Protein AF-B9EMZ9-F1 (afdb_monomer_lite)

Structure (mmCIF, N/CA/C/O backbone):
data_AF-B9EMZ9-F1
#
_entry.id   AF-B9EMZ9-F1
#
loop_
_atom_site.group_PDB
_atom_site.id
_atom_site.type_symbol
_atom_site.label_atom_id
_atom_site.label_alt_id
_atom_site.label_comp_id
_atom_site.label_asym_id
_atom_site.label_entity_id
_atom_site.label_seq_id
_atom_site.pdbx_PDB_ins_code
_atom_site.Cartn_x
_atom_site.Cartn_y
_atom_site.Cartn_z
_atom_site.occupancy
_atom_site.B_iso_or_equiv
_atom_site.auth_seq_id
_atom_site.auth_comp_id
_atom_site.auth_asym_id
_atom_site.auth_atom_id
_atom_site.pdbx_PDB_model_num
ATOM 1 N N . MET A 1 1 ? 11.850 24.754 5.261 1.00 35.00 1 MET A N 1
ATOM 2 C CA . MET A 1 1 ? 11.097 24.804 3.990 1.00 35.00 1 MET A CA 1
ATOM 3 C C . MET A 1 1 ? 11.074 23.396 3.418 1.00 35.00 1 MET A C 1
ATOM 5 O O . MET A 1 1 ? 12.129 22.792 3.337 1.00 35.00 1 MET A O 1
ATOM 9 N N . LYS A 1 2 ? 9.861 22.878 3.188 1.00 42.81 2 LYS A N 1
ATOM 10 C CA . LYS A 1 2 ? 9.452 21.632 2.512 1.00 42.81 2 LYS A CA 1
ATOM 11 C C . LYS A 1 2 ? 10.551 20.574 2.254 1.00 42.81 2 LYS A C 1
ATOM 13 O O . LYS A 1 2 ? 11.204 20.600 1.219 1.00 42.81 2 LYS A O 1
ATOM 18 N N . SER A 1 3 ? 10.680 19.599 3.156 1.00 44.22 3 SER A N 1
ATOM 19 C CA . SER A 1 3 ? 11.314 18.310 2.851 1.00 44.22 3 SER A CA 1
ATOM 20 C C . SER A 1 3 ? 10.358 17.520 1.954 1.00 44.22 3 SER A C 1
ATOM 22 O O . SER A 1 3 ? 9.522 16.762 2.440 1.00 44.22 3 SER A O 1
ATOM 24 N N . GLY A 1 4 ? 10.389 17.804 0.651 1.00 42.94 4 GLY A N 1
ATOM 25 C CA . GLY A 1 4 ? 9.704 17.005 -0.355 1.00 42.94 4 GL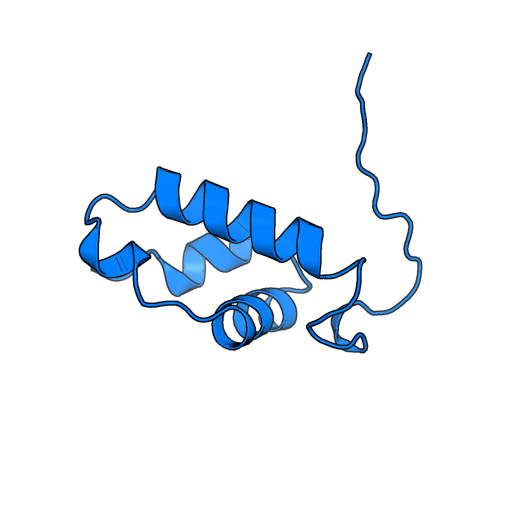Y A CA 1
ATOM 26 C C . GLY A 1 4 ? 10.417 15.667 -0.468 1.00 42.94 4 GLY A C 1
ATOM 27 O O . GLY A 1 4 ? 11.498 15.592 -1.037 1.00 42.94 4 GLY A O 1
ATOM 28 N N . GLY A 1 5 ? 9.843 14.620 0.124 1.00 46.31 5 GLY A N 1
ATOM 29 C CA . GLY A 1 5 ? 10.175 13.242 -0.223 1.00 46.31 5 GLY A CA 1
ATOM 30 C C . GLY A 1 5 ? 9.632 12.955 -1.616 1.00 46.31 5 GLY A C 1
ATOM 31 O O . GLY A 1 5 ? 8.618 12.285 -1.759 1.00 46.31 5 GLY A O 1
ATOM 32 N N . GLU A 1 6 ? 10.250 13.548 -2.627 1.00 50.56 6 GLU A N 1
ATOM 33 C CA . GLU A 1 6 ? 10.017 13.216 -4.022 1.00 50.56 6 GLU A CA 1
ATOM 34 C C . GLU A 1 6 ? 10.830 11.949 -4.264 1.00 50.56 6 GLU A C 1
ATOM 36 O O . GLU A 1 6 ? 12.052 11.977 -4.397 1.00 50.56 6 GLU A O 1
ATOM 41 N N . THR A 1 7 ? 10.167 10.797 -4.197 1.00 56.16 7 THR A N 1
ATOM 42 C CA . THR A 1 7 ? 10.698 9.563 -4.771 1.00 56.16 7 THR A CA 1
ATOM 43 C C . THR A 1 7 ? 10.790 9.784 -6.279 1.00 56.16 7 THR A C 1
ATOM 45 O O . THR A 1 7 ? 9.867 9.444 -7.013 1.00 56.16 7 THR A O 1
ATOM 48 N N . ASP A 1 8 ? 11.875 10.430 -6.707 1.00 56.34 8 ASP A N 1
ATOM 49 C CA . ASP A 1 8 ? 12.246 10.749 -8.089 1.00 56.34 8 ASP A CA 1
ATOM 50 C C . ASP A 1 8 ? 12.650 9.462 -8.818 1.00 56.34 8 ASP A C 1
ATOM 52 O O . ASP A 1 8 ? 13.802 9.217 -9.161 1.00 56.34 8 ASP A O 1
ATOM 56 N N . TYR A 1 9 ? 11.704 8.536 -8.927 1.00 64.44 9 TYR A N 1
ATOM 57 C CA . TYR A 1 9 ? 11.839 7.424 -9.844 1.00 64.44 9 TYR A CA 1
ATOM 58 C C . TYR A 1 9 ? 11.004 7.806 -11.078 1.00 64.44 9 TYR A C 1
ATOM 60 O O . TYR A 1 9 ? 9.815 8.104 -10.999 1.00 64.44 9 TYR A O 1
ATOM 68 N N . GLU A 1 10 ? 11.652 7.867 -12.232 1.00 67.06 10 GLU A N 1
ATOM 69 C CA . GLU A 1 10 ? 11.003 8.229 -13.500 1.00 67.06 10 GLU A CA 1
ATOM 70 C C . GLU A 1 10 ? 10.468 6.987 -14.252 1.00 67.06 10 GLU A C 1
ATOM 72 O O . GLU A 1 10 ? 10.136 7.060 -15.433 1.00 67.06 10 GLU A O 1
ATOM 77 N N . GLY A 1 11 ? 10.438 5.816 -13.596 1.00 75.19 11 GLY A N 1
ATOM 78 C CA . GLY A 1 11 ? 10.028 4.532 -14.190 1.00 75.19 11 GLY A CA 1
ATOM 79 C C . GLY A 1 11 ? 8.518 4.266 -14.117 1.00 75.19 11 GLY A C 1
ATOM 80 O O . GLY A 1 11 ? 7.736 5.202 -14.037 1.00 75.19 11 GLY A O 1
ATOM 81 N N . ASP A 1 12 ? 8.115 2.985 -14.105 1.00 84.06 12 ASP A N 1
ATOM 82 C CA . ASP A 1 12 ? 6.769 2.518 -13.706 1.00 84.06 12 ASP A CA 1
ATOM 83 C C . ASP A 1 12 ? 6.829 1.706 -12.381 1.00 84.06 12 ASP A C 1
ATOM 85 O O . ASP A 1 12 ? 7.510 0.681 -12.306 1.00 84.06 12 ASP A O 1
ATOM 89 N N . LEU A 1 13 ? 6.141 2.152 -11.316 1.00 85.25 13 LEU A N 1
ATOM 90 C CA . LEU A 1 13 ? 6.191 1.585 -9.959 1.00 85.25 13 LEU A CA 1
ATOM 91 C C . LEU A 1 13 ? 5.480 0.241 -9.978 1.00 85.25 13 LEU A C 1
ATOM 93 O O . LEU A 1 13 ? 5.839 -0.671 -9.233 1.00 85.25 13 LEU A O 1
ATOM 97 N N . ASN A 1 14 ? 4.493 0.109 -10.867 1.00 86.12 14 ASN A N 1
ATOM 98 C CA . ASN A 1 14 ? 3.756 -1.120 -11.101 1.00 86.12 14 ASN A CA 1
ATOM 99 C C . ASN A 1 14 ? 4.641 -2.230 -11.675 1.00 86.12 14 ASN A C 1
ATOM 101 O O . ASN A 1 14 ? 4.277 -3.398 -11.549 1.00 86.12 14 ASN A O 1
ATOM 105 N N . SER A 1 15 ? 5.802 -1.894 -12.235 1.00 87.25 15 SER A N 1
ATOM 106 C CA . SER A 1 15 ? 6.793 -2.841 -12.745 1.00 87.25 15 SER A CA 1
ATOM 107 C C . SER A 1 15 ? 7.861 -3.208 -11.711 1.00 87.25 15 SER A C 1
ATOM 109 O O . SER A 1 15 ? 8.621 -4.154 -11.919 1.00 87.25 15 SER A O 1
ATOM 111 N N . LEU A 1 16 ? 7.929 -2.499 -10.579 1.00 89.62 16 LEU A N 1
ATOM 112 C CA . LEU A 1 16 ? 8.916 -2.767 -9.535 1.00 89.62 16 LEU A CA 1
ATOM 113 C C . LEU A 1 16 ? 8.517 -3.971 -8.665 1.00 89.62 16 LEU A C 1
ATOM 115 O O . LEU A 1 16 ? 7.330 -4.269 -8.509 1.00 89.62 16 LEU A O 1
ATOM 119 N N . PRO A 1 17 ? 9.488 -4.681 -8.067 1.00 88.56 17 PRO A N 1
ATOM 120 C CA . PRO A 1 17 ? 9.205 -5.703 -7.066 1.00 88.56 17 PRO A CA 1
ATOM 121 C C . PRO A 1 17 ? 8.665 -5.082 -5.770 1.00 88.56 17 PRO A C 1
ATOM 123 O O . PRO A 1 17 ? 8.976 -3.939 -5.437 1.00 88.56 17 PRO A O 1
ATOM 126 N N . ASP A 1 18 ? 7.902 -5.866 -5.012 1.00 86.94 18 ASP A N 1
ATOM 127 C CA . ASP A 1 18 ? 7.265 -5.448 -3.753 1.00 86.94 18 ASP A CA 1
ATOM 128 C C . ASP A 1 18 ? 8.278 -4.935 -2.710 1.00 86.94 18 ASP A C 1
ATOM 130 O O . ASP A 1 18 ? 8.026 -3.960 -2.005 1.00 86.94 18 ASP A O 1
ATOM 134 N N . ASP A 1 19 ? 9.464 -5.545 -2.664 1.00 85.31 19 ASP A N 1
ATOM 135 C CA . ASP A 1 19 ? 10.569 -5.184 -1.767 1.00 85.31 19 ASP A CA 1
ATOM 136 C C . ASP A 1 19 ? 11.386 -3.962 -2.212 1.00 85.31 19 ASP A C 1
ATOM 138 O O . ASP A 1 19 ? 12.347 -3.568 -1.535 1.00 85.31 19 ASP A O 1
ATOM 142 N N . SER A 1 20 ? 11.024 -3.354 -3.345 1.00 87.19 20 SER A N 1
ATOM 143 C CA . SER A 1 20 ? 11.709 -2.185 -3.884 1.00 87.19 20 SER A CA 1
ATOM 144 C C . SER A 1 20 ? 11.744 -1.044 -2.869 1.00 87.19 20 SER A C 1
ATOM 146 O O . SER A 1 20 ? 10.741 -0.702 -2.236 1.00 87.19 20 SER A O 1
ATOM 148 N N . ASN A 1 21 ? 12.899 -0.383 -2.769 1.00 87.88 21 ASN A N 1
ATOM 149 C CA . ASN A 1 21 ? 13.060 0.810 -1.936 1.00 87.88 21 ASN A CA 1
ATOM 150 C C . ASN A 1 21 ? 12.136 1.960 -2.367 1.00 87.88 21 ASN A C 1
ATOM 152 O O . ASN A 1 21 ? 11.853 2.834 -1.556 1.00 87.88 21 ASN A O 1
ATOM 156 N N . PHE A 1 22 ? 11.631 1.931 -3.605 1.00 87.44 22 PHE A N 1
ATOM 157 C CA . PHE A 1 22 ? 10.650 2.892 -4.105 1.00 87.44 22 PHE A CA 1
ATOM 158 C C . PHE A 1 22 ? 9.210 2.542 -3.711 1.00 87.44 22 PHE A C 1
ATOM 160 O O . PHE A 1 22 ? 8.396 3.442 -3.585 1.00 87.44 22 PHE A O 1
ATOM 167 N N . VAL A 1 23 ? 8.889 1.267 -3.458 1.00 88.69 23 VAL A N 1
ATOM 168 C CA . VAL A 1 23 ? 7.538 0.799 -3.077 1.00 88.69 23 VAL A CA 1
ATOM 169 C C . VAL A 1 23 ? 7.296 0.940 -1.569 1.00 88.69 23 VAL A C 1
ATOM 171 O O . VAL A 1 23 ? 6.219 1.357 -1.135 1.00 88.69 23 VAL A O 1
ATOM 174 N N . LYS A 1 24 ? 8.325 0.655 -0.763 1.00 88.62 24 LYS A N 1
ATOM 175 C CA . LYS A 1 24 ? 8.313 0.751 0.708 1.00 88.62 24 LYS A CA 1
ATOM 176 C C . LYS A 1 24 ? 7.760 2.069 1.280 1.00 88.62 24 LYS A C 1
ATOM 178 O O . LYS A 1 24 ? 6.952 1.982 2.208 1.00 88.62 24 LYS A O 1
ATOM 183 N N . PRO A 1 25 ? 8.126 3.272 0.787 1.00 90.31 25 PRO A N 1
ATOM 184 C CA . PRO A 1 25 ? 7.590 4.520 1.332 1.00 90.31 25 PRO A CA 1
ATOM 185 C C . PRO A 1 25 ? 6.074 4.657 1.134 1.00 90.31 25 PRO A C 1
ATOM 187 O O . PRO A 1 25 ? 5.381 5.041 2.074 1.00 90.31 25 PRO A O 1
ATOM 190 N N . TYR A 1 26 ? 5.537 4.272 -0.029 1.00 89.69 26 TYR A N 1
ATOM 191 C CA . TYR A 1 26 ? 4.091 4.312 -0.293 1.00 89.69 26 TYR A CA 1
ATOM 192 C C . TYR A 1 26 ? 3.323 3.302 0.558 1.00 89.69 26 TYR A C 1
ATOM 194 O O . TYR A 1 26 ? 2.256 3.614 1.084 1.00 89.69 26 TYR A O 1
ATOM 202 N N . LEU A 1 27 ? 3.880 2.102 0.738 1.00 88.69 27 LEU A N 1
ATOM 203 C CA . LEU A 1 27 ? 3.321 1.086 1.627 1.00 88.69 27 LEU A CA 1
ATOM 204 C C . LEU A 1 27 ? 3.253 1.584 3.078 1.00 88.69 27 LEU A C 1
ATOM 206 O O . LEU A 1 27 ? 2.217 1.459 3.735 1.00 88.69 27 LEU A O 1
ATOM 210 N N . LEU A 1 28 ? 4.345 2.174 3.570 1.00 88.62 28 LEU A N 1
ATOM 211 C CA . LEU A 1 28 ? 4.415 2.726 4.918 1.00 88.62 28 LEU A CA 1
ATOM 212 C C . LEU A 1 28 ? 3.425 3.883 5.100 1.00 88.62 28 LEU A C 1
ATOM 214 O O . LEU A 1 28 ? 2.765 3.967 6.137 1.00 88.62 28 LEU A O 1
ATOM 218 N N . GLU A 1 29 ? 3.300 4.766 4.109 1.00 89.44 29 GLU A N 1
ATOM 219 C CA . GLU A 1 29 ? 2.333 5.861 4.147 1.00 89.44 29 GLU A CA 1
ATOM 220 C C . GLU A 1 29 ? 0.890 5.340 4.162 1.00 89.44 29 GLU A C 1
ATOM 222 O O . GLU A 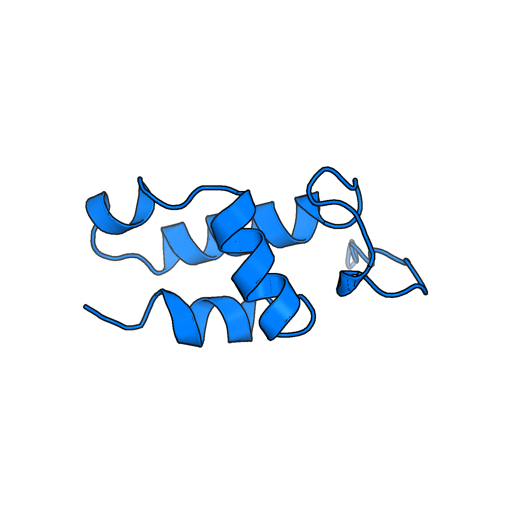1 29 ? 0.102 5.745 5.021 1.00 89.44 29 GLU A O 1
ATOM 227 N N . LEU A 1 30 ? 0.560 4.399 3.271 1.00 87.00 30 LEU A N 1
ATOM 228 C CA . LEU A 1 30 ? -0.756 3.770 3.209 1.00 87.00 30 LEU A CA 1
ATOM 229 C C . LEU A 1 30 ? -1.122 3.136 4.547 1.00 87.00 30 LEU A C 1
ATOM 231 O O . LEU A 1 30 ? -2.209 3.381 5.057 1.00 87.00 30 LEU A O 1
ATOM 235 N N . ARG A 1 31 ? -0.198 2.397 5.164 1.00 84.44 31 ARG A N 1
ATOM 236 C CA . ARG A 1 31 ? -0.418 1.755 6.463 1.00 84.44 31 ARG A CA 1
ATOM 237 C C . ARG A 1 31 ? -0.591 2.760 7.600 1.00 84.44 31 ARG A C 1
ATOM 239 O O . ARG A 1 31 ? -1.424 2.555 8.480 1.00 84.44 31 ARG A O 1
ATOM 246 N N . GLN A 1 32 ? 0.182 3.843 7.622 1.00 85.31 32 GLN A N 1
ATOM 247 C CA . GLN A 1 32 ? 0.037 4.882 8.646 1.00 85.31 32 GLN A CA 1
ATOM 248 C C . GLN A 1 32 ? -1.306 5.603 8.537 1.00 85.31 32 GLN A C 1
ATOM 250 O O . GLN A 1 32 ? -1.987 5.789 9.544 1.00 85.31 32 GLN A O 1
ATOM 255 N N . ARG A 1 33 ? -1.708 5.977 7.319 1.00 84.00 33 ARG A N 1
ATOM 256 C CA . ARG A 1 33 ? -2.999 6.631 7.087 1.00 84.00 33 ARG A CA 1
ATOM 257 C C . ARG A 1 33 ? -4.164 5.675 7.332 1.00 84.00 33 ARG A C 1
ATOM 259 O O . ARG A 1 33 ? -5.121 6.070 7.982 1.00 84.00 33 ARG A O 1
ATOM 266 N N . ALA A 1 34 ? -4.036 4.415 6.919 1.00 78.94 34 ALA A N 1
ATOM 267 C CA . ALA A 1 34 ? -4.994 3.356 7.215 1.00 78.94 34 ALA A CA 1
ATOM 268 C C . ALA A 1 34 ? -5.239 3.235 8.719 1.00 78.94 34 ALA A C 1
ATOM 270 O O . ALA A 1 34 ? -6.368 3.346 9.165 1.00 78.94 34 ALA A O 1
ATOM 271 N N . GLN A 1 35 ? -4.183 3.103 9.523 1.00 78.06 35 GLN A N 1
ATOM 272 C CA . GLN A 1 35 ? -4.309 3.012 10.983 1.00 78.06 35 GLN A CA 1
ATOM 273 C C . GLN A 1 35 ? -4.921 4.262 11.628 1.00 78.06 35 GLN A C 1
ATOM 275 O O . GLN A 1 35 ? -5.493 4.162 12.706 1.00 78.06 35 GLN A O 1
ATOM 280 N N . LYS A 1 36 ? -4.787 5.434 10.998 1.00 78.38 36 LYS A N 1
ATOM 281 C CA . LYS A 1 36 ? -5.391 6.678 11.485 1.00 78.38 36 LYS A CA 1
ATOM 282 C C . LYS A 1 36 ? -6.892 6.762 11.178 1.00 78.38 36 LYS A C 1
ATOM 284 O O . LYS A 1 36 ? -7.622 7.342 11.974 1.00 78.38 36 LYS A O 1
ATOM 289 N N . ASP A 1 37 ? -7.321 6.218 10.040 1.00 70.75 37 ASP A N 1
ATOM 290 C CA . ASP A 1 37 ? -8.722 6.218 9.592 1.00 70.75 37 ASP A CA 1
ATOM 291 C C . ASP A 1 37 ? -9.518 5.005 10.105 1.00 70.75 37 ASP A C 1
ATOM 293 O O . ASP A 1 37 ? -10.741 5.053 10.203 1.00 70.75 37 ASP A O 1
ATOM 297 N N . ILE A 1 38 ? -8.836 3.912 10.458 1.00 69.56 38 ILE A N 1
ATOM 298 C CA . ILE A 1 38 ? -9.467 2.706 10.987 1.00 69.56 38 ILE A CA 1
ATOM 299 C C . ILE A 1 38 ? -9.986 2.969 12.408 1.00 69.56 38 ILE A C 1
ATOM 301 O O . ILE A 1 38 ? -9.222 3.152 13.354 1.00 69.56 38 ILE A O 1
ATOM 305 N N . ILE A 1 39 ? -11.312 2.931 12.548 1.00 60.75 39 ILE A N 1
ATOM 306 C CA . ILE A 1 39 ? -12.021 3.050 13.830 1.00 60.75 39 ILE A CA 1
ATOM 307 C C . ILE A 1 39 ? -11.929 1.737 14.628 1.00 60.75 39 ILE A C 1
ATOM 309 O O . ILE A 1 39 ? -11.868 1.769 15.857 1.00 60.75 39 ILE A O 1
ATOM 313 N N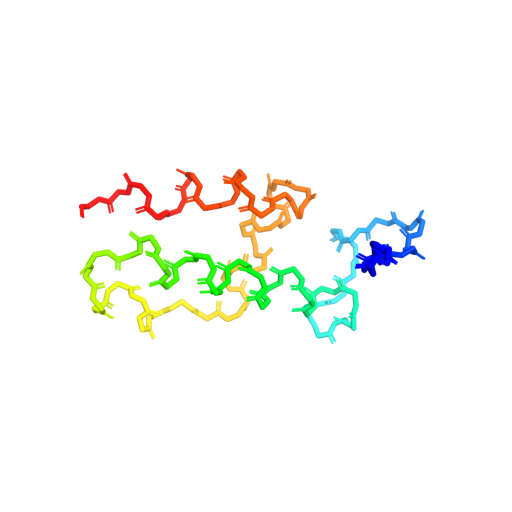 . ASP A 1 40 ? -11.880 0.586 13.941 1.00 61.66 40 ASP A N 1
ATOM 314 C CA . ASP A 1 40 ? -11.797 -0.736 14.568 1.00 61.66 40 ASP A CA 1
ATOM 315 C C . ASP A 1 40 ? -10.388 -1.361 14.448 1.00 61.66 40 ASP A C 1
ATOM 317 O O . ASP A 1 40 ? -9.965 -1.769 13.363 1.00 61.66 40 ASP A O 1
ATOM 321 N N . PRO A 1 41 ? -9.647 -1.512 15.557 1.00 59.66 41 PRO A N 1
ATOM 322 C CA . PRO A 1 41 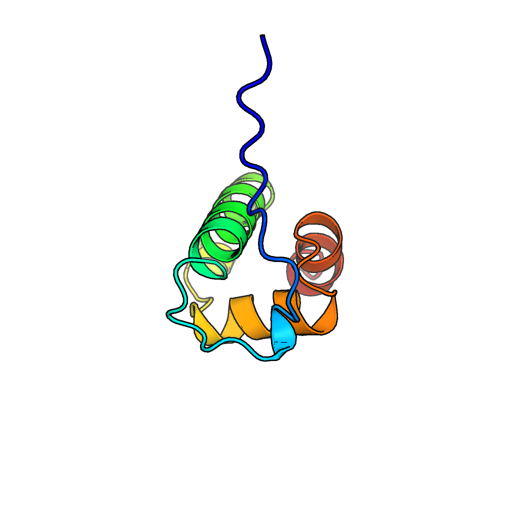? -8.279 -2.023 15.533 1.00 59.66 41 PRO A CA 1
ATOM 323 C C . PRO A 1 41 ? -8.155 -3.460 14.997 1.00 59.66 41 PRO A C 1
ATOM 325 O O . PRO A 1 41 ? -7.063 -3.842 14.570 1.00 59.66 41 PRO A O 1
ATOM 328 N N . GLN A 1 42 ? -9.231 -4.255 14.946 1.00 61.41 42 GLN A N 1
ATOM 329 C CA . GLN A 1 42 ? -9.186 -5.617 14.399 1.00 61.41 42 GLN A CA 1
ATOM 330 C C . GLN A 1 42 ? -9.096 -5.609 12.866 1.00 61.41 42 GLN A C 1
ATOM 332 O O . GLN A 1 42 ? -8.452 -6.488 12.295 1.00 61.41 42 GLN A O 1
ATOM 337 N N . GLN A 1 43 ? -9.643 -4.589 12.193 1.00 63.41 43 GLN A N 1
ATOM 338 C CA . GLN A 1 43 ? -9.485 -4.408 10.741 1.00 63.41 43 GLN A CA 1
ATOM 339 C C . GLN A 1 43 ? -8.038 -4.060 10.350 1.00 63.41 43 GLN A C 1
ATOM 341 O O . GLN A 1 43 ? -7.565 -4.460 9.287 1.00 63.41 43 GLN A O 1
ATOM 346 N N . SER A 1 44 ? -7.304 -3.369 11.232 1.00 61.00 44 SER A N 1
ATOM 347 C CA . SER A 1 44 ? -5.915 -2.947 10.982 1.00 61.00 44 SER A CA 1
ATOM 348 C C . SER A 1 44 ? -4.888 -4.083 11.016 1.00 61.00 44 SER A C 1
ATOM 350 O O . SER A 1 44 ? -3.816 -3.961 10.421 1.00 61.00 44 SER A O 1
ATOM 352 N N . LEU A 1 45 ? -5.191 -5.190 11.704 1.00 56.56 45 LEU A N 1
ATOM 353 C CA . LEU A 1 45 ? -4.191 -6.210 12.029 1.00 56.56 45 LEU A CA 1
ATOM 354 C C . LEU A 1 45 ? -3.909 -7.199 10.891 1.00 56.56 45 LEU A C 1
ATOM 356 O O . LEU A 1 45 ? -2.916 -7.922 10.951 1.00 56.56 45 LEU A O 1
ATOM 360 N N . ASN A 1 46 ? -4.758 -7.254 9.863 1.00 66.00 46 ASN A N 1
ATOM 361 C CA . ASN A 1 46 ? -4.806 -8.420 8.978 1.00 66.00 46 ASN A CA 1
ATOM 362 C C . ASN A 1 46 ? -4.286 -8.194 7.552 1.00 66.00 46 ASN A C 1
ATOM 364 O O . ASN A 1 46 ? -4.412 -9.082 6.708 1.00 66.00 46 ASN A O 1
ATOM 368 N N . TRP A 1 47 ? -3.745 -7.014 7.243 1.00 75.12 47 TRP A N 1
ATOM 369 C CA . TRP A 1 47 ? -3.380 -6.666 5.870 1.00 75.12 47 TRP A CA 1
ATOM 370 C C . TRP A 1 47 ? -1.885 -6.884 5.641 1.00 75.12 47 TRP A C 1
ATOM 372 O O . TRP A 1 47 ? -1.049 -6.124 6.123 1.00 75.12 47 TRP A O 1
ATOM 382 N N . SER A 1 48 ? -1.547 -7.943 4.904 1.00 83.62 48 SER A N 1
ATOM 383 C CA . SER A 1 48 ? -0.165 -8.222 4.501 1.00 83.62 48 SER A CA 1
ATOM 384 C C . SER A 1 48 ? 0.357 -7.169 3.520 1.00 83.62 48 SER A C 1
ATOM 386 O O . SER A 1 48 ? -0.398 -6.651 2.695 1.00 83.62 48 SER A O 1
ATOM 388 N N . ASP A 1 49 ? 1.667 -6.928 3.531 1.00 86.50 49 ASP A N 1
ATOM 389 C CA . ASP A 1 49 ? 2.317 -5.954 2.645 1.00 86.50 49 ASP A CA 1
ATOM 390 C C . ASP A 1 49 ? 2.024 -6.238 1.161 1.00 86.50 49 ASP A C 1
ATOM 392 O O . ASP A 1 49 ? 1.615 -5.347 0.420 1.00 86.50 49 ASP A O 1
ATOM 396 N N . SER A 1 50 ? 2.083 -7.506 0.738 1.00 86.38 50 SER A N 1
ATOM 397 C CA . SER A 1 50 ? 1.737 -7.915 -0.633 1.00 86.38 50 SER A CA 1
ATOM 398 C C . SER A 1 50 ? 0.267 -7.677 -1.002 1.00 86.38 50 SER A C 1
ATOM 400 O O . SER A 1 50 ? -0.064 -7.601 -2.184 1.00 86.38 50 SER A O 1
ATOM 402 N N . PHE A 1 51 ? -0.643 -7.593 -0.026 1.00 84.88 51 PHE A N 1
ATOM 403 C CA . PHE A 1 51 ? -2.044 -7.239 -0.270 1.00 84.88 51 PHE A CA 1
ATOM 404 C C . PHE A 1 51 ? -2.170 -5.729 -0.472 1.00 84.88 51 PHE A C 1
ATOM 406 O O . PHE A 1 51 ? -2.697 -5.299 -1.493 1.00 84.88 51 PHE A O 1
ATOM 413 N N . LEU A 1 52 ? -1.592 -4.934 0.432 1.00 86.38 52 LEU A N 1
ATOM 414 C CA . LEU A 1 52 ? -1.542 -3.469 0.358 1.00 86.38 52 LEU A CA 1
ATOM 415 C C . LEU A 1 52 ? -0.912 -2.960 -0.945 1.00 86.38 52 LEU A C 1
ATOM 417 O O . LEU A 1 52 ? -1.449 -2.060 -1.591 1.00 86.38 52 LEU A O 1
ATOM 421 N N . ILE A 1 53 ? 0.187 -3.581 -1.374 1.00 89.31 53 ILE A N 1
ATOM 422 C CA . ILE A 1 53 ? 0.879 -3.222 -2.615 1.00 89.31 53 ILE A CA 1
ATOM 423 C C . ILE A 1 53 ? -0.017 -3.444 -3.840 1.00 89.31 53 ILE A C 1
ATOM 425 O O . ILE A 1 53 ? 0.048 -2.662 -4.784 1.00 89.31 53 ILE A O 1
ATOM 429 N N . LYS A 1 54 ? -0.913 -4.440 -3.837 1.00 87.62 54 LYS A N 1
ATOM 430 C CA . LYS A 1 54 ? -1.867 -4.635 -4.944 1.00 87.62 54 LYS A CA 1
ATOM 431 C C . LYS A 1 54 ? -2.869 -3.484 -5.052 1.00 87.62 54 LYS A C 1
ATOM 433 O O . LYS A 1 54 ? -3.202 -3.102 -6.171 1.00 87.62 54 LYS A O 1
ATOM 438 N N . PHE A 1 55 ? -3.317 -2.908 -3.932 1.00 86.56 55 PHE A N 1
ATOM 439 C CA . PHE A 1 55 ? -4.182 -1.717 -3.954 1.00 86.56 55 PHE A CA 1
ATOM 440 C C . PHE A 1 55 ? -3.443 -0.504 -4.493 1.00 86.56 55 PHE A C 1
ATOM 442 O O . PHE A 1 55 ? -3.986 0.190 -5.351 1.00 86.56 55 PHE A O 1
ATOM 449 N N . LEU A 1 56 ? -2.200 -0.309 -4.041 1.00 89.44 56 LEU A N 1
ATOM 450 C CA . LEU A 1 56 ? -1.330 0.736 -4.566 1.00 89.44 56 LEU A CA 1
ATOM 451 C C . LEU A 1 56 ? -1.179 0.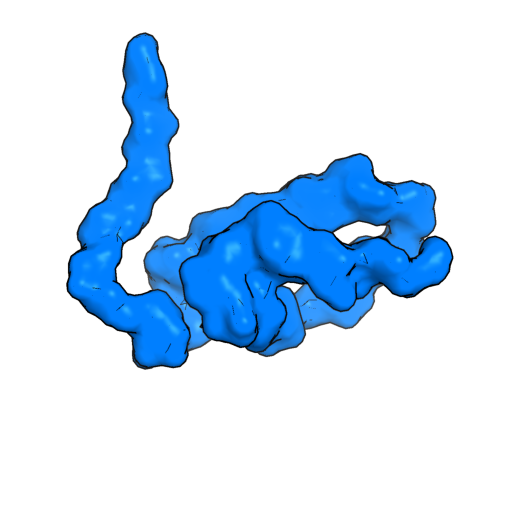578 -6.078 1.00 89.44 56 LEU A C 1
ATOM 453 O O . LEU A 1 56 ? -1.514 1.504 -6.805 1.00 89.44 56 LEU A O 1
ATOM 457 N N . ARG A 1 57 ? -0.811 -0.608 -6.577 1.00 89.88 57 ARG A N 1
ATOM 458 C CA . ARG A 1 57 ? -0.675 -0.849 -8.024 1.00 89.88 57 ARG A CA 1
ATOM 459 C C . ARG A 1 57 ? -1.970 -0.586 -8.800 1.00 89.88 57 ARG A C 1
ATOM 461 O O . ARG A 1 57 ? -1.971 0.073 -9.831 1.00 89.88 57 ARG A O 1
ATOM 468 N N . ALA A 1 58 ? -3.113 -1.028 -8.277 1.00 89.81 58 ALA A N 1
ATOM 469 C CA . ALA A 1 58 ? -4.413 -0.799 -8.914 1.00 89.81 58 ALA A CA 1
ATOM 470 C C . ALA A 1 58 ? -4.830 0.686 -8.975 1.00 89.81 58 ALA A C 1
ATOM 472 O O . ALA A 1 58 ? -5.828 1.021 -9.625 1.00 89.81 58 ALA A O 1
ATOM 473 N N . ARG A 1 59 ? -4.128 1.566 -8.257 1.00 88.88 59 ARG A N 1
ATOM 474 C CA . ARG A 1 59 ? -4.375 3.010 -8.179 1.00 88.88 59 ARG A CA 1
ATOM 475 C C . ARG A 1 59 ? -3.133 3.828 -8.511 1.00 88.88 59 ARG A C 1
ATOM 477 O O . ARG A 1 59 ? -3.070 4.988 -8.117 1.00 88.88 59 ARG A O 1
ATOM 484 N N . ASP A 1 60 ? -2.178 3.233 -9.219 1.00 88.56 60 ASP A N 1
ATOM 485 C CA . ASP A 1 60 ? -0.939 3.893 -9.629 1.00 88.56 60 ASP A CA 1
ATOM 486 C C . ASP A 1 60 ? -0.169 4.515 -8.449 1.00 88.56 60 ASP A C 1
ATOM 488 O O . ASP A 1 60 ? 0.255 5.664 -8.456 1.00 88.56 60 ASP A O 1
ATOM 492 N N . PHE A 1 61 ? -0.080 3.758 -7.356 1.00 88.75 61 PHE A N 1
ATOM 493 C CA . PHE A 1 61 ? 0.535 4.149 -6.086 1.00 88.75 61 PHE A CA 1
ATOM 494 C C . PHE A 1 61 ? -0.055 5.413 -5.446 1.00 88.75 61 PHE A C 1
ATOM 496 O O . PHE A 1 61 ? 0.533 6.004 -4.539 1.00 88.75 61 PHE A O 1
ATOM 503 N N . ASN A 1 62 ? -1.278 5.787 -5.826 1.00 88.19 62 ASN A N 1
ATOM 504 C CA . ASN A 1 62 ? -2.013 6.842 -5.153 1.00 88.19 62 ASN A CA 1
ATOM 505 C C . ASN A 1 62 ? -2.547 6.343 -3.802 1.00 88.19 62 ASN A C 1
ATOM 507 O O . ASN A 1 62 ? -3.525 5.590 -3.725 1.00 88.19 62 ASN A O 1
ATOM 511 N N . VAL A 1 63 ? -1.901 6.783 -2.723 1.00 86.31 63 VAL A N 1
ATOM 512 C CA . VAL A 1 63 ? -2.228 6.380 -1.350 1.00 86.31 63 VAL A CA 1
ATOM 513 C C . VAL A 1 63 ? -3.647 6.795 -0.952 1.00 86.31 63 VAL A C 1
ATOM 515 O O . VAL A 1 63 ? -4.373 5.998 -0.364 1.00 86.31 63 VAL A O 1
ATOM 518 N N . GLU A 1 64 ? -4.081 8.004 -1.306 1.00 85.31 64 GLU A N 1
ATOM 519 C CA . GLU A 1 64 ? -5.417 8.506 -0.961 1.00 85.31 64 GLU A CA 1
ATOM 520 C C . GLU A 1 64 ? -6.528 7.688 -1.632 1.00 85.31 64 GLU A C 1
ATOM 522 O O . GLU A 1 64 ? -7.477 7.250 -0.977 1.00 85.31 64 GLU A O 1
ATOM 527 N N . LEU A 1 65 ? -6.379 7.409 -2.929 1.00 84.94 65 LEU A N 1
ATOM 528 C CA . LEU A 1 65 ? -7.320 6.564 -3.656 1.00 84.94 65 LEU A CA 1
ATOM 529 C C . LEU A 1 65 ? -7.315 5.134 -3.120 1.00 84.94 65 LEU A C 1
ATOM 531 O O . LEU A 1 65 ? -8.380 4.533 -3.021 1.00 84.94 65 LEU A O 1
ATOM 535 N N . SER A 1 66 ? -6.147 4.604 -2.747 1.00 85.75 66 SER A N 1
ATOM 536 C CA . SER A 1 66 ? -6.003 3.247 -2.205 1.00 85.75 66 SER A CA 1
ATOM 537 C C . SER A 1 66 ? -6.734 3.071 -0.870 1.00 85.75 66 SER A C 1
ATOM 539 O O . SER A 1 66 ? -7.392 2.051 -0.666 1.00 85.75 66 SER A O 1
ATOM 541 N N . LEU A 1 67 ? -6.698 4.084 0.005 1.00 79.31 67 LEU A N 1
ATOM 542 C CA . LEU A 1 67 ? -7.456 4.098 1.265 1.00 79.31 67 LEU A CA 1
ATOM 543 C C . LEU A 1 67 ? -8.967 4.069 1.018 1.00 79.31 67 LEU A C 1
ATOM 545 O O . LEU A 1 67 ? -9.689 3.294 1.645 1.00 79.31 67 LEU A O 1
ATOM 549 N N . LYS A 1 68 ? -9.440 4.871 0.058 1.00 76.12 68 LYS A N 1
ATOM 550 C CA . LYS A 1 68 ? -10.869 5.047 -0.222 1.00 76.12 68 LYS A CA 1
ATOM 551 C C . LYS A 1 68 ? -11.561 3.768 -0.706 1.00 76.12 68 LYS A C 1
ATOM 553 O O . LYS A 1 68 ? -12.738 3.578 -0.419 1.00 76.12 68 LYS A O 1
ATOM 558 N N . VAL A 1 69 ? -10.858 2.894 -1.435 1.00 63.47 69 VAL A N 1
ATOM 559 C CA . VAL A 1 69 ? -11.445 1.644 -1.966 1.00 63.47 69 VAL A CA 1
ATOM 560 C C . VAL A 1 69 ? -11.375 0.466 -0.998 1.00 63.47 69 VAL A C 1
ATOM 562 O O . VAL A 1 69 ? -12.198 -0.436 -1.114 1.00 63.47 69 VAL A O 1
ATOM 565 N N . GLY A 1 70 ? -10.386 0.435 -0.100 1.00 59.91 70 GLY A N 1
ATOM 566 C CA . GLY A 1 70 ? -10.129 -0.725 0.759 1.00 59.91 70 GLY A CA 1
ATOM 567 C C . GLY A 1 70 ? -10.659 -0.593 2.186 1.00 59.91 70 GLY A C 1
ATOM 568 O O . GLY A 1 70 ? -11.052 -1.595 2.770 1.00 59.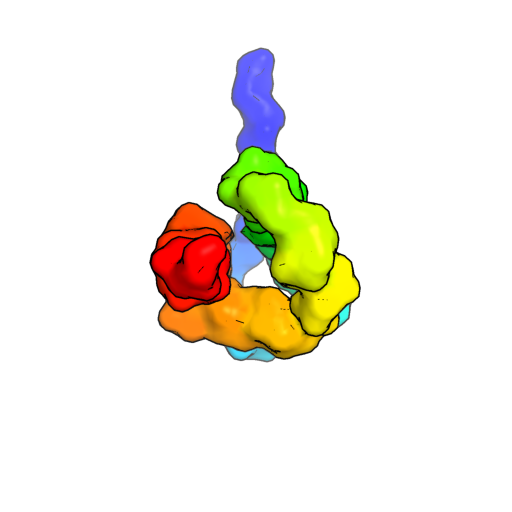91 70 GLY A O 1
ATOM 569 N N . ILE A 1 71 ? -10.654 0.617 2.758 1.00 56.16 71 ILE A N 1
ATOM 570 C CA . ILE A 1 71 ? -10.942 0.836 4.193 1.00 56.16 71 ILE A CA 1
ATOM 571 C C . ILE A 1 71 ? -12.374 1.329 4.425 1.00 56.16 71 ILE A C 1
ATOM 573 O O . ILE A 1 71 ? -12.884 1.266 5.535 1.00 56.16 71 ILE A O 1
ATOM 577 N N . SER A 1 72 ? -13.071 1.759 3.371 1.00 47.31 72 SER A N 1
ATOM 578 C CA . SER A 1 72 ? -14.417 2.334 3.480 1.00 47.31 72 SER A CA 1
ATOM 579 C C . SER A 1 72 ? -15.564 1.304 3.531 1.00 47.31 72 SER A C 1
ATOM 581 O O . SER A 1 72 ? -16.711 1.678 3.290 1.00 47.31 72 SER A O 1
ATOM 583 N N . VAL A 1 73 ? -15.301 0.025 3.815 1.00 41.53 73 VAL A N 1
ATOM 584 C CA . VAL A 1 73 ? -16.348 -1.005 3.947 1.00 41.53 73 VAL A CA 1
ATOM 585 C C . VAL A 1 73 ? -16.332 -1.638 5.338 1.00 41.53 73 VAL A C 1
ATOM 587 O O . VAL A 1 73 ? -15.553 -2.551 5.593 1.00 41.53 73 VAL A O 1
ATOM 590 N N . GLY A 1 74 ? -17.233 -1.163 6.206 1.00 46.22 74 GLY A N 1
ATOM 591 C CA . GLY A 1 74 ? -17.564 -1.763 7.503 1.00 46.22 74 GLY A CA 1
ATOM 592 C C . GLY A 1 74 ? -17.785 -0.741 8.598 1.00 46.22 74 GLY A C 1
ATOM 593 O O . GLY A 1 74 ? -16.915 -0.683 9.488 1.00 46.22 74 GLY A O 1
#

Sequence (74 aa):
MKSGGETDYEGDLNSLPDDSNFVKPYLLELRQRAQKDIIDPQQSLNWSDSFLIKFLRARDFNVELSLKVGISVG

pLDDT: mean 75.27, std 15.72, range [35.0, 90.31]

Foldseek 3Di:
DDPPPPPPDPDQPLPDDLPDPSNVVLLVVLLVVLVVPAPDVVLSPPADSVNLSVLCSVVSSPSVSSCVPRNPDD

Organism: Salmo salar (NCBI:txid8030)

InterPro domains:
  IPR011074 CRAL/TRIO, N-terminal domain [PF03765] (48-68)
  IPR036273 CRAL/TRIO, N-terminal domain superfamily [SSF46938] (14-68)

Radius of gyration: 12.78 Å; chains: 1; bounding box: 31×33×30 Å

Secondary structure (DSSP, 8-state):
----------S-GGGS-TT-TTHHHHHHHHHHHHHHH-SSHHHHTT--HHHHHHHHHHTTT-HHHHHHHHTS--